Protein AF-A0A6B0BG82-F1 (afdb_monomer_lite)

pLDDT: mean 79.04, std 11.78, range [41.19, 91.5]

Radius of gyration: 27.88 Å; chains: 1; bounding box: 48×46×70 Å

Structure (mmCIF, N/CA/C/O backbone):
data_AF-A0A6B0BG82-F1
#
_entry.id   AF-A0A6B0BG82-F1
#
loop_
_atom_site.group_PDB
_atom_site.id
_atom_site.type_symbol
_atom_site.label_atom_id
_atom_site.label_alt_id
_atom_site.label_comp_id
_atom_site.label_asym_id
_atom_site.label_entity_id
_atom_site.label_seq_id
_atom_site.pdbx_PDB_ins_code
_atom_site.Cartn_x
_atom_site.Cartn_y
_atom_site.Cartn_z
_atom_site.occupancy
_atom_site.B_iso_or_equiv
_atom_site.auth_seq_id
_atom_site.auth_comp_id
_atom_site.auth_asym_id
_atom_site.auth_atom_id
_atom_site.pdbx_PDB_model_num
ATOM 1 N N . MET A 1 1 ? -10.312 5.978 15.648 1.00 70.94 1 MET A N 1
ATOM 2 C CA . MET A 1 1 ? -9.432 4.966 15.022 1.00 70.94 1 MET A CA 1
ATOM 3 C C . MET A 1 1 ? -8.008 5.323 15.405 1.00 70.94 1 MET A C 1
ATOM 5 O O . MET A 1 1 ? -7.630 6.454 15.145 1.00 70.94 1 MET A O 1
ATOM 9 N N . ASN A 1 2 ? -7.250 4.430 16.045 1.00 82.25 2 ASN A N 1
ATOM 10 C CA . ASN A 1 2 ? -5.838 4.690 16.377 1.00 82.25 2 ASN A CA 1
ATOM 11 C C . ASN A 1 2 ? -4.886 4.117 15.317 1.00 82.25 2 ASN A C 1
ATOM 13 O O . ASN A 1 2 ? -5.243 3.173 14.611 1.00 82.25 2 ASN A O 1
ATOM 17 N N . THR A 1 3 ? -3.652 4.625 15.250 1.00 83.75 3 THR A N 1
ATOM 18 C CA . THR A 1 3 ? -2.611 4.138 14.322 1.00 83.75 3 THR A CA 1
ATOM 19 C C . THR A 1 3 ? -2.373 2.631 14.442 1.00 83.75 3 THR A C 1
ATOM 21 O O . THR A 1 3 ? -2.290 1.939 13.429 1.00 83.75 3 THR A O 1
ATOM 24 N N . PHE A 1 4 ? -2.380 2.088 15.661 1.00 85.00 4 PHE A N 1
ATOM 25 C CA . PHE A 1 4 ? -2.269 0.644 15.906 1.00 85.00 4 PHE A CA 1
ATOM 26 C C . PHE A 1 4 ? -3.446 -0.166 15.348 1.00 85.00 4 PHE A C 1
ATOM 28 O O . PHE A 1 4 ? -3.231 -1.214 14.749 1.00 85.00 4 PHE A O 1
ATOM 35 N N . GLN A 1 5 ? -4.679 0.329 15.492 1.00 85.94 5 GLN A N 1
ATOM 36 C CA . GLN A 1 5 ? -5.865 -0.347 14.952 1.00 85.94 5 GLN A CA 1
ATOM 37 C C . GLN A 1 5 ? -5.862 -0.324 13.422 1.00 85.94 5 GLN A C 1
ATOM 39 O O . GLN A 1 5 ? -6.185 -1.321 12.784 1.00 85.94 5 GLN A O 1
ATOM 44 N N . MET A 1 6 ? -5.447 0.801 12.835 1.00 85.62 6 MET A N 1
ATOM 45 C CA . MET A 1 6 ? -5.316 0.939 11.387 1.00 85.62 6 MET A CA 1
ATOM 46 C C . MET A 1 6 ? -4.246 -0.009 10.831 1.00 85.62 6 MET A C 1
ATOM 48 O O . MET A 1 6 ? -4.458 -0.645 9.803 1.00 85.62 6 MET A O 1
ATOM 52 N N . ARG A 1 7 ? -3.114 -0.141 11.532 1.00 86.75 7 ARG A N 1
ATOM 53 C CA . ARG A 1 7 ? -2.047 -1.088 11.195 1.00 86.75 7 ARG A CA 1
ATOM 54 C C . ARG A 1 7 ? -2.554 -2.527 11.192 1.00 86.75 7 ARG A C 1
ATOM 56 O O . ARG A 1 7 ? -2.293 -3.240 10.231 1.00 86.75 7 ARG A O 1
ATOM 63 N N . ASP A 1 8 ? -3.229 -2.951 12.257 1.00 88.94 8 ASP A N 1
ATOM 64 C CA . ASP A 1 8 ? -3.751 -4.318 12.363 1.00 88.94 8 ASP A CA 1
ATOM 65 C C . ASP A 1 8 ? -4.793 -4.603 11.277 1.00 88.94 8 ASP A C 1
ATOM 67 O O . ASP A 1 8 ? -4.698 -5.617 10.593 1.00 88.94 8 ASP A O 1
ATOM 71 N N . LYS A 1 9 ? -5.695 -3.651 11.011 1.00 88.31 9 LYS A N 1
ATOM 72 C CA . LYS A 1 9 ? -6.683 -3.771 9.931 1.00 88.31 9 LYS A CA 1
ATOM 73 C C . LYS A 1 9 ? -6.029 -3.890 8.548 1.00 88.31 9 LYS A C 1
ATOM 75 O O . LYS A 1 9 ? -6.457 -4.703 7.734 1.00 88.31 9 LYS A O 1
ATOM 80 N N . LEU A 1 10 ? -4.985 -3.101 8.282 1.00 87.12 10 LEU A N 1
ATOM 81 C CA . LEU A 1 10 ? -4.216 -3.188 7.035 1.00 87.12 10 LEU A CA 1
ATOM 82 C C . LEU A 1 10 ? -3.470 -4.521 6.925 1.00 87.12 10 LEU A C 1
ATOM 84 O O . LEU A 1 10 ? -3.485 -5.125 5.860 1.00 87.12 10 LEU A O 1
ATOM 88 N N . LYS A 1 11 ? -2.858 -5.003 8.012 1.00 87.06 11 LYS A N 1
ATOM 89 C CA . LYS A 1 11 ? -2.187 -6.309 8.038 1.00 87.06 11 LYS A CA 1
ATOM 90 C C . LYS A 1 11 ? -3.149 -7.452 7.733 1.00 87.06 11 LYS A C 1
ATOM 92 O O . LYS A 1 11 ? -2.820 -8.301 6.916 1.00 87.06 11 LYS A O 1
ATOM 97 N N . GLU A 1 12 ? -4.329 -7.457 8.345 1.00 89.69 12 GLU A N 1
ATOM 98 C CA . GLU A 1 12 ? -5.346 -8.488 8.112 1.00 89.69 12 GLU A CA 1
ATOM 99 C C . GLU A 1 12 ? -5.812 -8.492 6.649 1.00 89.69 12 GLU A C 1
ATOM 101 O O . GLU A 1 12 ? -5.817 -9.532 5.997 1.00 89.69 12 GLU A O 1
ATOM 106 N N . ARG A 1 13 ? -6.111 -7.311 6.091 1.00 87.31 13 ARG A N 1
ATOM 107 C CA . ARG A 1 13 ? -6.537 -7.170 4.689 1.00 87.31 13 ARG A CA 1
ATOM 108 C C . ARG A 1 13 ? -5.452 -7.498 3.666 1.00 87.31 13 ARG A C 1
ATOM 110 O O . ARG A 1 13 ? -5.805 -7.851 2.552 1.00 87.31 13 ARG A O 1
ATOM 117 N N . LEU A 1 14 ? -4.176 -7.343 4.018 1.00 87.19 14 LEU A N 1
ATOM 118 C CA . LEU A 1 14 ? -3.023 -7.598 3.146 1.00 87.19 14 LEU A CA 1
ATOM 119 C C . LEU A 1 14 ? -2.354 -8.953 3.432 1.00 87.19 14 LEU A C 1
ATOM 121 O O . LEU A 1 14 ? -1.283 -9.226 2.902 1.00 87.19 14 LEU A O 1
ATOM 125 N N . SER A 1 15 ? -2.959 -9.803 4.271 1.00 84.62 15 SER A N 1
ATOM 126 C CA . SER A 1 15 ? -2.403 -11.116 4.636 1.00 84.62 15 SER A CA 1
ATOM 127 C C . SER A 1 15 ? -2.384 -12.119 3.477 1.00 84.62 15 SER A C 1
ATOM 129 O O . SER A 1 15 ? -1.763 -13.170 3.597 1.00 84.62 15 SER A O 1
ATOM 131 N N . HIS A 1 16 ? -3.056 -11.821 2.360 1.00 86.00 16 HIS A N 1
ATOM 132 C CA . HIS A 1 16 ? -3.003 -12.628 1.137 1.00 86.00 16 HIS A CA 1
ATOM 133 C C . HIS A 1 16 ? -1.729 -12.403 0.313 1.00 86.00 16 HIS A C 1
ATOM 135 O O . HIS A 1 16 ? -1.437 -13.207 -0.569 1.00 86.00 16 HIS A O 1
ATOM 141 N N . LEU A 1 17 ? -0.985 -11.324 0.574 1.00 82.69 17 LEU A N 1
ATOM 142 C CA . LEU A 1 17 ? 0.253 -10.988 -0.128 1.00 82.69 17 LEU A CA 1
ATOM 143 C C . LEU A 1 17 ? 1.466 -11.569 0.610 1.00 82.69 17 LEU A C 1
ATOM 145 O O . LEU A 1 17 ? 1.562 -11.482 1.833 1.00 82.69 17 LEU A O 1
ATOM 149 N N . ASP A 1 18 ? 2.438 -12.084 -0.146 1.00 85.06 18 ASP A N 1
ATOM 150 C CA . ASP A 1 18 ? 3.728 -12.549 0.385 1.00 85.06 18 ASP A CA 1
ATOM 151 C C . ASP A 1 18 ? 4.665 -11.349 0.630 1.00 85.06 18 ASP A C 1
ATOM 153 O O . ASP A 1 18 ? 5.581 -11.043 -0.140 1.00 85.06 18 ASP A O 1
ATOM 157 N N . VAL A 1 19 ? 4.345 -10.568 1.663 1.00 88.19 19 VAL A N 1
ATOM 158 C CA . VAL A 1 19 ? 5.036 -9.320 2.016 1.00 88.19 19 VAL A CA 1
ATOM 159 C C . VAL A 1 19 ? 5.336 -9.249 3.510 1.00 88.19 19 VAL A C 1
ATOM 161 O O . VAL A 1 19 ? 4.564 -9.697 4.356 1.00 88.19 19 VAL A O 1
ATOM 164 N N . GLU A 1 20 ? 6.457 -8.624 3.854 1.00 90.12 20 GLU A N 1
ATOM 165 C CA . GLU A 1 20 ? 6.819 -8.296 5.226 1.00 90.12 20 GLU A CA 1
ATOM 166 C C . GLU A 1 20 ? 6.366 -6.884 5.610 1.00 90.12 20 GLU A C 1
ATOM 168 O O . GLU A 1 20 ? 6.376 -5.939 4.813 1.00 90.12 20 GLU A O 1
ATOM 173 N N . PHE A 1 21 ? 6.013 -6.727 6.887 1.00 91.19 21 PHE A N 1
ATOM 174 C CA . PHE A 1 21 ? 5.516 -5.478 7.454 1.00 91.19 21 PHE A CA 1
ATOM 175 C C . PHE A 1 21 ? 6.466 -4.954 8.532 1.00 91.19 21 PHE A C 1
ATOM 177 O O . PHE A 1 21 ? 6.567 -5.533 9.616 1.00 91.19 21 PHE A O 1
ATOM 184 N N . LYS A 1 22 ? 7.080 -3.794 8.294 1.00 90.94 22 LYS A N 1
ATOM 185 C CA . LYS A 1 22 ? 7.923 -3.091 9.268 1.00 90.94 22 LYS A CA 1
ATOM 186 C C . LYS A 1 22 ? 7.234 -1.817 9.742 1.00 90.94 22 LYS A C 1
ATOM 188 O O . LYS A 1 22 ? 7.004 -0.898 8.962 1.00 90.94 22 LYS A O 1
ATOM 193 N N . PHE A 1 23 ? 6.905 -1.764 11.028 1.00 91.19 23 PHE A N 1
ATOM 194 C CA . PHE A 1 23 ? 6.262 -0.605 11.646 1.00 91.19 23 PHE A CA 1
ATOM 195 C C . PHE A 1 23 ? 7.289 0.242 12.405 1.00 91.19 23 PHE A C 1
ATOM 197 O O . PHE A 1 23 ? 7.972 -0.276 13.287 1.00 91.19 23 PHE A O 1
ATOM 204 N N . ASN A 1 24 ? 7.375 1.532 12.081 1.00 90.50 24 ASN A N 1
ATOM 205 C CA . ASN A 1 24 ? 8.137 2.515 12.844 1.00 90.50 24 ASN A CA 1
ATOM 206 C C . ASN A 1 24 ? 7.179 3.287 13.764 1.00 90.50 24 ASN A C 1
ATOM 208 O O . ASN A 1 24 ? 6.286 3.987 13.287 1.00 90.50 24 ASN A O 1
ATOM 212 N N . ARG A 1 25 ? 7.367 3.150 15.082 1.00 85.94 25 ARG A N 1
ATOM 213 C CA . ARG A 1 25 ? 6.535 3.816 16.094 1.00 85.94 25 ARG A CA 1
ATOM 214 C C . ARG A 1 25 ? 6.833 5.311 16.214 1.00 85.94 25 ARG A C 1
ATOM 216 O O . ARG A 1 25 ? 5.917 6.058 16.520 1.00 85.94 25 ARG A O 1
ATOM 223 N N . GLU A 1 26 ? 8.076 5.728 15.994 1.00 85.81 26 GLU A N 1
ATOM 224 C CA . GLU A 1 26 ? 8.493 7.129 16.140 1.00 85.81 26 GLU A CA 1
ATOM 225 C C . GLU A 1 26 ? 7.965 7.989 14.991 1.00 85.81 26 GLU A C 1
ATOM 227 O O . GLU A 1 26 ? 7.486 9.095 15.205 1.00 85.81 26 GLU A O 1
ATOM 232 N N . GLU A 1 27 ? 8.000 7.450 13.772 1.00 86.56 27 GLU A N 1
ATOM 233 C CA . GLU A 1 27 ? 7.510 8.144 12.575 1.00 86.56 27 GLU A CA 1
ATOM 234 C C . GLU A 1 27 ? 6.056 7.795 12.213 1.00 86.56 27 GLU A C 1
ATOM 236 O O . GLU A 1 27 ? 5.506 8.331 11.250 1.00 86.56 27 GLU A O 1
ATOM 241 N N . GLU A 1 28 ? 5.446 6.861 12.947 1.00 88.50 28 GLU A N 1
ATOM 242 C CA . GLU A 1 28 ? 4.100 6.327 12.696 1.00 88.50 28 GLU A CA 1
ATOM 243 C C . GLU A 1 28 ? 3.914 5.852 11.243 1.00 88.50 28 GLU A C 1
ATOM 245 O O . GLU A 1 28 ? 2.889 6.087 10.588 1.00 88.50 28 GLU A O 1
ATOM 250 N N . THR A 1 29 ? 4.933 5.161 10.724 1.00 91.12 29 THR A N 1
ATOM 251 C CA . THR A 1 29 ? 4.956 4.631 9.357 1.00 91.12 29 THR A CA 1
ATOM 252 C C . THR A 1 29 ? 4.897 3.109 9.327 1.00 91.12 29 THR A C 1
ATOM 254 O O . THR A 1 29 ? 5.464 2.415 10.170 1.00 91.12 29 THR A O 1
ATOM 257 N N . LEU A 1 30 ? 4.196 2.573 8.331 1.00 91.31 30 LEU A N 1
ATOM 258 C CA . LEU A 1 30 ? 4.125 1.151 8.026 1.00 91.31 30 LEU A CA 1
ATOM 259 C C . LEU A 1 30 ? 4.761 0.912 6.660 1.00 91.31 30 LEU A C 1
ATOM 261 O O . LEU A 1 30 ? 4.239 1.353 5.638 1.00 91.31 30 LEU A O 1
ATOM 265 N N . ARG A 1 31 ? 5.891 0.214 6.641 1.00 91.25 31 ARG A N 1
ATOM 266 C CA . ARG A 1 31 ? 6.534 -0.245 5.414 1.00 91.25 31 ARG A CA 1
ATOM 267 C C . ARG A 1 31 ? 6.066 -1.657 5.089 1.00 91.25 31 ARG A C 1
ATOM 269 O O . ARG A 1 31 ? 6.199 -2.539 5.930 1.00 91.25 31 ARG A O 1
ATOM 276 N N . ILE A 1 32 ? 5.554 -1.848 3.879 1.00 91.12 32 ILE A N 1
ATOM 277 C CA . ILE A 1 32 ? 5.173 -3.144 3.315 1.00 91.12 32 ILE A CA 1
ATOM 278 C C . ILE A 1 32 ? 6.143 -3.434 2.179 1.00 91.12 32 ILE A C 1
ATOM 280 O O . ILE A 1 32 ? 6.232 -2.638 1.243 1.00 91.12 32 ILE A O 1
ATOM 284 N N . TYR A 1 33 ? 6.907 -4.515 2.271 1.00 88.50 33 TYR A N 1
ATOM 285 C CA . TYR A 1 33 ? 7.922 -4.845 1.275 1.00 88.50 33 TYR A CA 1
ATOM 286 C C . TYR A 1 33 ? 7.960 -6.337 0.975 1.00 88.50 33 TYR A C 1
ATOM 288 O O . TYR A 1 33 ? 7.671 -7.164 1.832 1.00 88.50 33 TYR A O 1
ATOM 296 N N . ARG A 1 34 ? 8.326 -6.674 -0.258 1.00 86.50 34 ARG A N 1
ATOM 297 C CA . ARG A 1 34 ? 8.545 -8.052 -0.695 1.00 86.50 34 ARG A CA 1
ATOM 298 C C . ARG A 1 34 ? 9.913 -8.524 -0.226 1.00 86.50 34 ARG A C 1
ATOM 300 O O . ARG A 1 34 ? 10.891 -7.779 -0.312 1.00 86.50 34 ARG A O 1
ATOM 307 N N . THR A 1 35 ? 9.998 -9.772 0.204 1.00 83.31 35 THR A N 1
ATOM 308 C CA . THR A 1 35 ? 11.261 -10.413 0.599 1.00 83.31 35 THR A CA 1
ATOM 309 C C . THR A 1 35 ? 12.124 -10.789 -0.607 1.00 83.31 35 THR A C 1
ATOM 311 O O . THR A 1 35 ? 13.347 -10.790 -0.490 1.00 83.31 35 THR A O 1
ATOM 314 N N . ASP A 1 36 ? 11.518 -11.034 -1.778 1.00 84.25 36 ASP A N 1
ATOM 315 C CA . ASP A 1 36 ? 12.240 -11.475 -2.983 1.00 84.25 36 ASP A CA 1
ATOM 316 C C . ASP A 1 36 ? 13.184 -10.397 -3.542 1.00 84.25 36 ASP A C 1
ATOM 318 O O . ASP A 1 36 ? 14.348 -10.665 -3.833 1.00 84.25 36 ASP A O 1
ATOM 322 N N . ASN A 1 37 ? 12.697 -9.158 -3.649 1.00 82.81 37 ASN A N 1
ATOM 323 C CA . ASN A 1 37 ? 13.415 -8.063 -4.301 1.00 82.81 37 ASN A CA 1
ATOM 324 C C . ASN A 1 37 ? 13.631 -6.844 -3.391 1.00 82.81 37 ASN A C 1
ATOM 326 O O . ASN A 1 37 ? 14.166 -5.833 -3.845 1.00 82.81 37 ASN A O 1
ATOM 330 N N . ASN A 1 38 ? 13.218 -6.922 -2.117 1.00 83.00 38 ASN A N 1
ATOM 331 C CA . ASN A 1 38 ? 13.277 -5.835 -1.129 1.00 83.00 38 ASN A CA 1
ATOM 332 C C . ASN A 1 38 ? 12.564 -4.535 -1.563 1.00 83.00 38 ASN A C 1
ATOM 334 O O . ASN A 1 38 ? 12.708 -3.487 -0.917 1.00 83.00 38 ASN A O 1
ATOM 338 N N . LYS A 1 39 ? 11.768 -4.579 -2.640 1.00 84.88 39 LYS A N 1
ATOM 339 C CA . LYS A 1 39 ? 10.949 -3.458 -3.099 1.00 84.88 39 LYS A CA 1
ATOM 340 C C . LYS A 1 39 ? 9.639 -3.441 -2.331 1.00 84.88 39 LYS A C 1
ATOM 342 O O . LYS A 1 39 ? 9.107 -4.468 -1.916 1.00 84.88 39 LYS A O 1
ATOM 347 N N . GLY A 1 40 ? 9.126 -2.243 -2.115 1.00 86.94 40 GLY A N 1
ATOM 348 C CA . GLY A 1 40 ? 7.932 -2.055 -1.319 1.00 86.94 40 GLY A CA 1
ATOM 349 C C . GLY A 1 40 ? 7.581 -0.596 -1.151 1.00 86.94 40 GLY A C 1
ATOM 350 O O . GLY A 1 40 ? 8.288 0.296 -1.629 1.00 86.94 40 GLY A O 1
ATOM 351 N N . ILE A 1 41 ? 6.504 -0.363 -0.416 1.00 89.62 41 ILE A N 1
ATOM 352 C CA . ILE A 1 41 ? 5.967 0.966 -0.170 1.00 89.62 41 ILE A CA 1
ATOM 353 C C . ILE A 1 41 ? 6.035 1.295 1.319 1.00 89.62 41 ILE A C 1
ATOM 355 O O . ILE A 1 41 ? 5.908 0.422 2.176 1.00 89.62 41 ILE A O 1
ATOM 359 N N . THR A 1 42 ? 6.210 2.575 1.637 1.00 91.50 42 THR A N 1
ATOM 360 C CA . THR A 1 42 ? 6.104 3.077 3.010 1.00 91.50 42 THR A CA 1
ATOM 361 C C . THR A 1 42 ? 4.884 3.976 3.116 1.00 91.50 42 THR A C 1
ATOM 363 O O . THR A 1 42 ? 4.755 4.951 2.381 1.00 91.50 42 THR A O 1
ATOM 366 N N . ILE A 1 43 ? 4.007 3.664 4.061 1.00 89.00 43 ILE A N 1
ATOM 367 C CA . ILE A 1 43 ? 2.750 4.362 4.292 1.00 89.00 43 ILE A CA 1
ATOM 368 C C . ILE A 1 43 ? 2.840 5.131 5.606 1.00 89.00 43 ILE A C 1
ATOM 370 O O . ILE A 1 43 ? 3.219 4.571 6.631 1.00 89.00 43 ILE A O 1
ATOM 374 N N . LYS A 1 44 ? 2.446 6.406 5.605 1.00 90.62 44 LYS A N 1
ATOM 375 C CA . LYS A 1 44 ? 2.292 7.194 6.838 1.00 90.62 44 LYS A CA 1
ATOM 376 C C . LYS A 1 44 ? 0.901 6.958 7.425 1.00 90.62 44 LYS A C 1
ATOM 378 O O . LYS A 1 44 ? -0.087 7.396 6.835 1.00 90.62 44 LYS A O 1
ATOM 383 N N . LEU A 1 45 ? 0.810 6.297 8.580 1.00 87.62 45 LEU A N 1
ATOM 384 C CA . LEU A 1 45 ? -0.481 5.941 9.179 1.00 87.62 45 LEU A CA 1
ATOM 385 C C . LEU A 1 45 ? -1.246 7.174 9.674 1.00 87.62 45 LEU A C 1
ATOM 387 O O . LEU A 1 45 ? -2.461 7.222 9.509 1.00 87.62 45 LEU A O 1
ATOM 391 N N . ASN A 1 46 ? -0.554 8.201 10.176 1.00 87.00 46 ASN A N 1
ATOM 392 C CA . ASN A 1 46 ? -1.177 9.452 10.637 1.00 87.00 46 ASN A CA 1
ATOM 393 C C . ASN A 1 46 ? -2.041 10.124 9.572 1.00 87.00 46 ASN A C 1
ATOM 395 O O . ASN A 1 46 ? -3.166 10.540 9.840 1.00 87.00 46 ASN A O 1
ATOM 399 N N . ALA A 1 47 ? -1.535 10.181 8.338 1.00 85.19 47 ALA A N 1
ATOM 400 C CA . ALA A 1 47 ? -2.258 10.781 7.223 1.00 85.19 47 ALA A CA 1
ATOM 401 C C . ALA A 1 47 ? -3.530 9.996 6.871 1.00 85.19 47 ALA A C 1
ATOM 403 O O . ALA A 1 47 ? -4.511 10.585 6.420 1.00 85.19 47 ALA A O 1
ATOM 404 N N . ILE A 1 48 ? -3.526 8.676 7.078 1.00 84.88 48 ILE A N 1
ATOM 405 C CA . ILE A 1 48 ? -4.696 7.842 6.810 1.00 84.88 48 ILE A CA 1
ATOM 406 C C . ILE A 1 48 ? -5.706 7.951 7.944 1.00 84.88 48 ILE A C 1
ATOM 408 O O . ILE A 1 48 ? -6.895 8.080 7.674 1.00 84.88 48 ILE A O 1
ATOM 412 N N . VAL A 1 49 ? -5.248 7.954 9.196 1.00 85.75 49 VAL A N 1
ATOM 413 C CA . VAL A 1 49 ? -6.121 8.119 10.365 1.00 85.75 49 VAL A CA 1
ATOM 414 C C . VAL A 1 49 ? -6.873 9.451 10.294 1.00 85.75 49 VAL A C 1
ATOM 416 O O . VAL A 1 49 ? -8.083 9.455 10.490 1.00 85.75 49 VAL A O 1
ATOM 419 N N . ALA A 1 50 ? -6.207 10.543 9.904 1.00 85.69 50 ALA A N 1
ATOM 420 C CA . ALA A 1 50 ? -6.859 11.840 9.699 1.00 85.69 50 ALA A CA 1
ATOM 421 C C . ALA A 1 50 ? -7.939 11.801 8.598 1.00 85.69 50 ALA A C 1
ATOM 423 O O . ALA A 1 50 ? -9.006 12.390 8.737 1.00 85.69 50 ALA A O 1
ATOM 424 N N . LYS A 1 51 ? -7.694 11.074 7.500 1.00 83.25 51 LYS A N 1
ATOM 425 C CA . LYS A 1 51 ? -8.662 10.915 6.396 1.00 83.25 51 LYS A CA 1
ATOM 426 C C . LYS A 1 51 ? -9.773 9.903 6.700 1.00 83.25 51 LYS A C 1
ATOM 428 O O . LYS A 1 51 ? -10.804 9.901 6.027 1.00 83.25 51 LYS A O 1
ATOM 433 N N . TYR A 1 52 ? -9.570 9.040 7.693 1.00 84.38 52 TYR A N 1
ATOM 434 C CA . TYR A 1 52 ? -10.532 8.020 8.095 1.00 84.38 52 TYR A CA 1
ATOM 435 C C . TYR A 1 52 ? -11.783 8.625 8.739 1.00 84.38 52 TYR A C 1
ATOM 437 O O . TYR A 1 52 ? -12.858 8.045 8.615 1.00 84.38 52 TYR A O 1
ATOM 445 N N . GLU A 1 53 ? -11.683 9.783 9.395 1.00 76.75 53 GLU A N 1
ATOM 446 C CA . GLU A 1 53 ? -12.849 10.429 10.018 1.00 76.75 53 GLU A CA 1
ATOM 447 C C . GLU A 1 53 ? -13.932 10.800 8.994 1.00 76.75 53 GLU A C 1
ATOM 449 O O . GLU A 1 53 ? -15.118 10.602 9.256 1.00 76.75 53 GLU A O 1
ATOM 454 N N . ASP A 1 54 ? -13.522 11.240 7.804 1.00 78.94 54 ASP A N 1
ATOM 455 C CA . ASP A 1 54 ? -14.421 11.658 6.725 1.00 78.94 54 ASP A CA 1
ATOM 456 C C . ASP A 1 54 ? -14.899 10.469 5.870 1.00 78.94 54 ASP A C 1
ATOM 458 O O . ASP A 1 54 ? -16.096 10.253 5.668 1.00 78.94 54 ASP A O 1
ATOM 462 N N . LYS A 1 55 ? -13.959 9.630 5.413 1.00 77.38 55 LYS A N 1
ATOM 463 C CA . LYS A 1 55 ? -14.234 8.563 4.434 1.00 77.38 55 LYS A CA 1
ATOM 464 C C . LYS A 1 55 ? -14.468 7.174 5.037 1.00 77.38 55 LYS A C 1
ATOM 466 O O . LYS A 1 55 ? -14.873 6.259 4.314 1.00 77.38 55 LYS A O 1
ATOM 471 N N . LYS A 1 56 ? -14.228 6.998 6.341 1.00 84.19 56 LYS A N 1
ATOM 472 C CA . LYS A 1 56 ? -14.382 5.735 7.089 1.00 84.19 56 LYS A CA 1
ATOM 473 C C . LYS A 1 56 ? -13.746 4.554 6.352 1.00 84.19 56 LYS A C 1
ATOM 475 O O . LYS A 1 56 ? -12.574 4.604 6.011 1.00 84.19 56 LYS A O 1
ATOM 480 N N . GLU A 1 57 ? -14.487 3.481 6.086 1.00 83.69 57 GLU A N 1
ATOM 481 C CA . GLU A 1 57 ? -13.927 2.258 5.502 1.00 83.69 57 GLU A CA 1
ATOM 482 C C . GLU A 1 57 ? -13.466 2.398 4.049 1.00 83.69 57 GLU A C 1
ATOM 484 O O . GLU A 1 57 ? -12.576 1.656 3.642 1.00 83.69 57 GLU A O 1
ATOM 489 N N . LYS A 1 58 ? -13.980 3.376 3.290 1.00 87.06 58 LYS A N 1
ATOM 490 C CA . LYS A 1 58 ? -13.579 3.564 1.887 1.00 87.06 58 LYS A CA 1
ATOM 491 C C . LYS A 1 58 ? -12.091 3.866 1.745 1.00 87.06 58 LYS A C 1
ATOM 493 O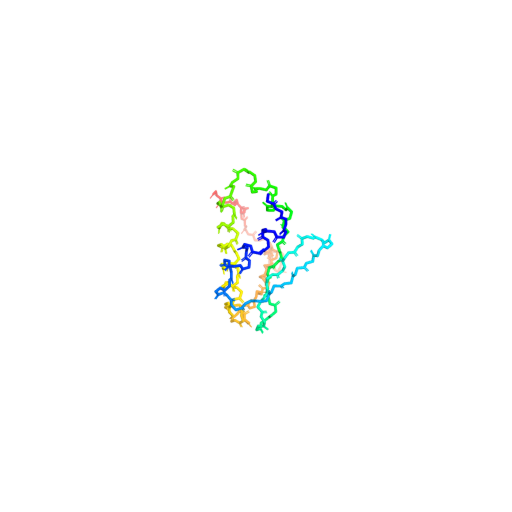 O . LYS A 1 58 ? -11.457 3.331 0.848 1.00 87.06 58 LYS A O 1
ATOM 498 N N . ILE A 1 59 ? -11.519 4.657 2.659 1.00 86.44 59 ILE A N 1
ATOM 499 C CA . ILE A 1 59 ? -10.084 4.970 2.596 1.00 86.44 59 ILE A CA 1
ATOM 500 C C . ILE A 1 59 ? -9.225 3.728 2.845 1.00 86.44 59 ILE A C 1
ATOM 502 O O . ILE A 1 59 ? -8.124 3.637 2.324 1.00 86.44 59 ILE A O 1
ATOM 506 N N . VAL A 1 60 ? -9.709 2.769 3.642 1.00 86.31 60 VAL A N 1
ATOM 507 C CA . VAL A 1 60 ? -8.972 1.526 3.903 1.00 86.31 60 VAL A CA 1
ATOM 508 C C . VAL A 1 60 ? -8.909 0.703 2.627 1.00 86.31 60 VAL A C 1
ATOM 510 O O . VAL A 1 60 ? -7.833 0.248 2.261 1.00 86.31 60 VAL A O 1
ATOM 513 N N . ASP A 1 61 ? -10.044 0.564 1.944 1.00 88.50 61 ASP A N 1
ATOM 514 C CA . ASP A 1 61 ? -10.151 -0.190 0.696 1.00 88.50 61 ASP A CA 1
ATOM 515 C C . ASP A 1 61 ? -9.310 0.451 -0.423 1.00 88.50 61 ASP A C 1
ATOM 517 O O . ASP A 1 61 ? -8.541 -0.243 -1.081 1.00 88.50 61 ASP A O 1
ATOM 521 N N . GLU A 1 62 ? -9.337 1.786 -0.551 1.00 88.88 62 GLU A N 1
ATOM 522 C CA . GLU A 1 62 ? -8.470 2.524 -1.487 1.00 88.88 62 GLU A CA 1
ATOM 523 C C . GLU A 1 62 ? -6.976 2.281 -1.211 1.00 88.88 62 GLU A C 1
ATOM 525 O O . GLU A 1 62 ? -6.192 2.086 -2.138 1.00 88.88 62 GLU A O 1
ATOM 530 N N . ILE A 1 63 ? -6.562 2.287 0.060 1.00 88.00 63 ILE A N 1
ATOM 531 C CA . ILE A 1 63 ? -5.159 2.055 0.425 1.00 88.00 63 ILE A CA 1
ATOM 532 C C . ILE A 1 63 ? -4.759 0.603 0.170 1.00 88.00 63 ILE A C 1
ATOM 534 O O . ILE A 1 63 ? -3.661 0.370 -0.326 1.00 88.00 63 ILE A O 1
ATOM 538 N N . VAL A 1 64 ? -5.627 -0.362 0.483 1.00 89.88 64 VAL A N 1
ATOM 539 C CA . VAL A 1 64 ? -5.379 -1.781 0.189 1.00 89.88 64 VAL A CA 1
ATOM 540 C C . VAL A 1 64 ? -5.221 -1.983 -1.315 1.00 89.88 64 VAL A C 1
ATOM 542 O O . VAL A 1 64 ? -4.225 -2.568 -1.726 1.00 89.88 64 VAL A O 1
ATOM 545 N N . TYR A 1 65 ? -6.123 -1.421 -2.124 1.00 90.31 65 TYR A N 1
ATOM 546 C CA . TYR A 1 65 ? -6.030 -1.455 -3.584 1.00 90.31 65 TYR A CA 1
ATOM 547 C C . TYR A 1 65 ? -4.709 -0.860 -4.085 1.00 90.31 65 TYR A C 1
ATOM 549 O O . TYR A 1 65 ? -4.001 -1.480 -4.871 1.00 90.31 65 TYR A O 1
ATOM 557 N N . TYR A 1 66 ? -4.326 0.318 -3.582 1.00 89.38 66 TYR A N 1
ATOM 558 C CA . TYR A 1 66 ? -3.081 0.967 -3.990 1.00 89.38 66 TYR A CA 1
ATOM 559 C C . TYR A 1 66 ? -1.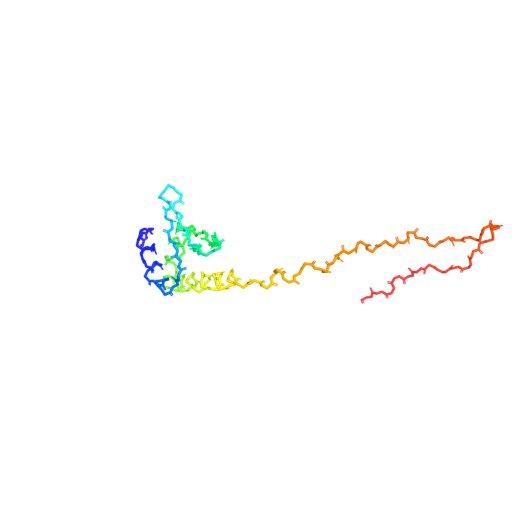837 0.156 -3.605 1.00 89.38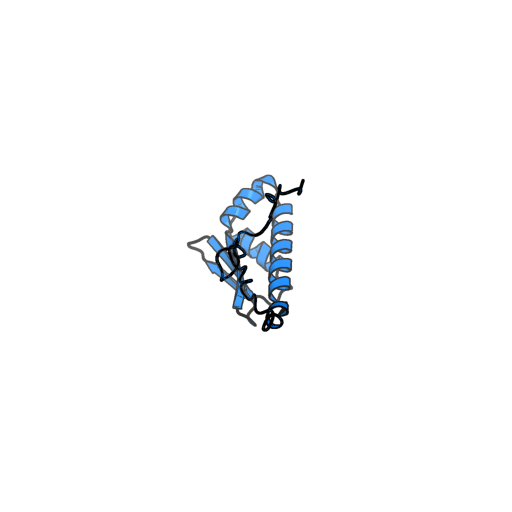 66 TYR A C 1
ATOM 561 O O . TYR A 1 66 ? -0.863 0.121 -4.354 1.00 89.38 66 TYR A O 1
ATOM 569 N N . VAL A 1 67 ? -1.847 -0.484 -2.432 1.00 88.38 67 VAL A N 1
ATOM 570 C CA . VAL A 1 67 ? -0.758 -1.365 -1.995 1.00 88.38 67 VAL A CA 1
ATOM 571 C C . VAL A 1 67 ? -0.670 -2.594 -2.890 1.00 88.38 67 VAL A C 1
ATOM 573 O O . VAL A 1 67 ? 0.431 -2.932 -3.314 1.00 88.38 67 VAL A O 1
ATOM 576 N N . ASP A 1 68 ? -1.799 -3.237 -3.176 1.00 88.62 68 ASP A N 1
ATOM 577 C CA . ASP A 1 68 ? -1.869 -4.441 -4.006 1.00 88.62 68 ASP A CA 1
ATOM 578 C C . ASP A 1 68 ? -1.327 -4.160 -5.414 1.00 88.62 68 ASP A C 1
ATOM 580 O O . ASP A 1 68 ? -0.356 -4.785 -5.843 1.00 88.62 68 ASP A O 1
ATOM 584 N N . GLU A 1 69 ? -1.827 -3.099 -6.053 1.00 88.25 69 GLU A N 1
ATOM 585 C CA . GLU A 1 69 ? -1.358 -2.634 -7.361 1.00 88.25 69 GLU A CA 1
ATOM 586 C C . GLU A 1 69 ? 0.133 -2.281 -7.335 1.00 88.25 69 GLU A C 1
ATOM 588 O O . GLU A 1 69 ? 0.893 -2.703 -8.205 1.00 88.25 69 GLU A O 1
ATOM 593 N N . ALA A 1 70 ? 0.601 -1.540 -6.324 1.00 87.19 70 ALA A N 1
ATOM 594 C CA . ALA A 1 70 ? 2.011 -1.173 -6.228 1.00 87.19 70 ALA A CA 1
ATOM 595 C C . ALA A 1 70 ? 2.919 -2.405 -6.080 1.00 87.19 70 ALA A C 1
ATOM 597 O O . ALA A 1 70 ? 3.975 -2.472 -6.710 1.00 87.19 70 ALA A O 1
ATOM 598 N N . ILE A 1 71 ? 2.523 -3.388 -5.268 1.00 85.19 71 ILE A N 1
ATOM 599 C CA . ILE A 1 71 ? 3.277 -4.629 -5.057 1.00 85.19 71 ILE A CA 1
ATOM 600 C C . ILE A 1 71 ? 3.244 -5.522 -6.307 1.00 85.19 71 ILE A C 1
ATOM 602 O O . ILE A 1 71 ? 4.267 -6.136 -6.632 1.00 85.19 71 ILE A O 1
ATOM 606 N N . ALA A 1 72 ? 2.119 -5.561 -7.025 1.00 84.69 72 ALA A N 1
ATOM 607 C CA . ALA A 1 72 ? 1.971 -6.270 -8.292 1.00 84.69 72 ALA A CA 1
ATOM 608 C C . ALA A 1 72 ? 2.849 -5.652 -9.390 1.00 84.69 72 ALA A C 1
ATOM 610 O O . ALA A 1 72 ? 3.633 -6.357 -10.020 1.00 84.69 72 ALA A O 1
ATOM 611 N N . GLN A 1 73 ? 2.826 -4.326 -9.553 1.00 82.62 73 GLN A N 1
ATOM 612 C CA . GLN A 1 73 ? 3.681 -3.617 -10.515 1.00 82.62 73 GLN A CA 1
ATOM 613 C C . GLN A 1 73 ? 5.175 -3.781 -10.197 1.00 82.62 73 GLN A C 1
ATOM 615 O O . GLN A 1 73 ? 6.007 -3.861 -11.096 1.00 82.62 73 GLN A O 1
ATOM 620 N N . MET A 1 74 ? 5.542 -3.875 -8.915 1.00 78.75 74 MET A N 1
ATOM 621 C CA . MET A 1 74 ? 6.927 -4.130 -8.500 1.00 78.75 74 MET A CA 1
ATOM 622 C C . MET A 1 74 ? 7.377 -5.585 -8.699 1.00 78.75 74 MET A C 1
ATOM 624 O O . MET A 1 74 ? 8.580 -5.847 -8.618 1.00 78.75 74 MET A O 1
ATOM 628 N N . ALA A 1 75 ? 6.448 -6.518 -8.939 1.00 69.56 75 ALA A N 1
ATOM 629 C CA . ALA A 1 75 ? 6.751 -7.887 -9.359 1.00 69.56 75 ALA A CA 1
ATOM 630 C C . ALA A 1 75 ? 7.283 -7.929 -10.796 1.00 69.56 75 ALA A C 1
ATOM 632 O O . ALA A 1 75 ? 8.064 -8.811 -11.155 1.00 69.56 75 ALA A O 1
ATOM 633 N N . ASP A 1 76 ? 6.832 -6.980 -11.614 1.00 60.84 76 ASP A N 1
ATOM 634 C CA . ASP A 1 76 ? 6.992 -7.028 -13.050 1.00 60.84 76 ASP A CA 1
ATOM 635 C C . ASP A 1 76 ? 8.413 -6.595 -13.445 1.00 60.84 76 ASP A C 1
ATOM 637 O O . ASP A 1 76 ? 8.811 -5.429 -13.376 1.00 60.84 76 ASP A O 1
ATOM 641 N N . LYS A 1 77 ? 9.218 -7.579 -13.855 1.00 58.28 77 LYS A N 1
ATOM 642 C CA . LYS A 1 77 ? 10.583 -7.415 -14.385 1.00 58.28 77 LYS A CA 1
ATOM 643 C C . LYS A 1 77 ? 10.627 -6.757 -15.773 1.00 58.28 77 LYS A C 1
ATOM 645 O O . LYS A 1 77 ? 11.637 -6.853 -16.465 1.00 58.28 77 LYS A O 1
ATOM 650 N N . THR A 1 78 ? 9.575 -6.074 -16.214 1.00 52.72 78 THR A N 1
ATOM 651 C CA . THR A 1 78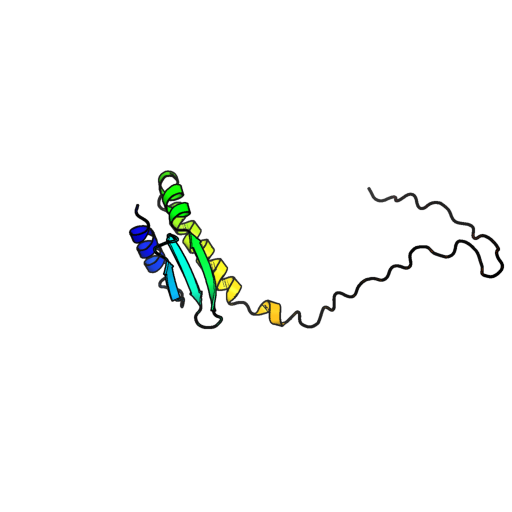 ? 9.478 -5.606 -17.606 1.00 52.72 78 THR A CA 1
ATOM 652 C C . THR A 1 78 ? 10.509 -4.529 -17.968 1.00 52.72 78 THR A C 1
ATOM 654 O O . THR A 1 78 ? 10.829 -4.358 -19.143 1.00 52.72 78 THR A O 1
ATOM 657 N N . LEU A 1 79 ? 11.149 -3.872 -16.990 1.00 52.50 79 LEU A N 1
ATOM 658 C CA . LEU A 1 79 ? 12.220 -2.913 -17.287 1.00 52.50 79 LEU A CA 1
ATOM 659 C C . LEU A 1 79 ? 13.608 -3.534 -17.526 1.00 52.50 79 LEU A C 1
ATOM 661 O O . LEU A 1 79 ? 14.452 -2.869 -18.125 1.00 52.50 79 LEU A O 1
ATOM 665 N N . GLU A 1 80 ? 13.865 -4.785 -17.121 1.00 54.25 80 GLU A N 1
ATOM 666 C CA . GLU A 1 80 ? 15.161 -5.436 -17.405 1.00 54.25 80 GLU A CA 1
ATOM 667 C C . GLU A 1 80 ? 15.343 -5.734 -18.907 1.00 54.25 80 GLU A C 1
ATOM 669 O O . GLU A 1 80 ? 16.455 -5.992 -19.353 1.00 54.25 80 GLU A O 1
ATOM 674 N N . SER A 1 81 ? 14.282 -5.622 -19.717 1.00 50.97 81 SER A N 1
ATOM 675 C CA . SER A 1 81 ? 14.357 -5.757 -21.177 1.00 50.97 81 SER A CA 1
ATOM 676 C C . SER A 1 81 ? 14.539 -4.426 -21.926 1.00 50.97 81 SER A C 1
ATOM 678 O O . SER A 1 81 ? 14.546 -4.427 -23.157 1.00 50.97 81 SER A O 1
ATOM 680 N N . ILE A 1 82 ? 14.727 -3.292 -21.236 1.00 53.44 82 ILE A N 1
ATOM 681 C CA . ILE A 1 82 ? 15.125 -2.019 -21.875 1.00 53.44 82 ILE A CA 1
ATOM 682 C C . ILE A 1 82 ? 16.645 -1.825 -21.748 1.00 53.44 82 ILE A C 1
ATOM 684 O O . ILE A 1 82 ? 17.145 -0.734 -21.501 1.00 53.44 82 ILE A O 1
ATOM 688 N N . SER A 1 83 ? 17.425 -2.893 -21.907 1.00 55.25 83 SER A N 1
ATOM 689 C CA . SER A 1 83 ? 18.891 -2.804 -21.936 1.00 55.25 83 SER A CA 1
ATOM 690 C C . SER A 1 83 ? 19.462 -2.378 -23.297 1.00 55.25 83 SER A C 1
ATOM 692 O O . SER A 1 83 ? 20.667 -2.492 -23.495 1.00 55.25 83 SER A O 1
ATOM 694 N N . SER A 1 84 ? 18.659 -1.899 -24.257 1.00 55.03 84 SER A N 1
ATOM 695 C CA . SER A 1 84 ? 19.198 -1.607 -25.600 1.00 55.03 84 SER A CA 1
ATOM 696 C C . SER A 1 84 ? 18.516 -0.526 -26.439 1.00 55.03 84 SER A C 1
ATOM 698 O O . SER A 1 84 ? 18.975 -0.277 -27.552 1.00 55.03 84 SER A O 1
ATOM 700 N N . SER A 1 85 ? 17.519 0.215 -25.942 1.00 56.81 85 SER A N 1
ATOM 701 C CA . SER A 1 85 ? 17.228 1.513 -26.569 1.00 56.81 85 SER A CA 1
ATOM 702 C C . SER A 1 85 ? 18.258 2.514 -26.066 1.00 56.81 85 SER A C 1
ATOM 704 O O . SER A 1 85 ? 18.006 3.272 -25.134 1.00 56.81 85 SER A O 1
ATOM 706 N N . GLN A 1 86 ? 19.450 2.493 -26.668 1.00 61.16 86 GLN A N 1
ATOM 707 C CA . GLN A 1 86 ? 20.368 3.622 -26.596 1.00 61.16 86 GLN A CA 1
ATOM 708 C C . GLN A 1 86 ? 19.589 4.862 -27.038 1.00 61.16 86 GLN A C 1
ATOM 710 O O . GLN A 1 86 ? 19.362 5.067 -28.230 1.00 61.16 86 GLN A O 1
ATOM 715 N N . ILE A 1 87 ? 19.162 5.689 -26.084 1.00 64.12 87 ILE A N 1
ATOM 716 C CA . ILE A 1 87 ? 18.718 7.047 -26.376 1.00 64.12 87 ILE A CA 1
ATOM 717 C C . ILE A 1 87 ? 19.974 7.781 -26.840 1.00 64.12 87 ILE A C 1
ATOM 719 O O . ILE A 1 87 ? 20.764 8.281 -26.041 1.00 64.12 87 ILE A O 1
ATOM 723 N N . MET A 1 88 ? 20.219 7.739 -28.146 1.00 71.00 88 MET A N 1
ATOM 724 C CA . MET A 1 88 ? 21.329 8.443 -28.761 1.00 71.00 88 MET A CA 1
ATOM 725 C C . MET A 1 88 ? 20.940 9.913 -28.918 1.00 71.00 88 MET A C 1
ATOM 727 O O . MET A 1 88 ? 19.832 10.203 -29.378 1.00 71.00 88 MET A O 1
ATOM 731 N N . PRO A 1 89 ? 21.823 10.860 -28.566 1.00 69.12 89 PRO A N 1
ATOM 732 C CA . PRO A 1 89 ? 21.572 12.260 -28.852 1.00 69.12 89 PRO A CA 1
ATOM 733 C C . PRO A 1 89 ? 21.462 12.442 -30.367 1.00 69.12 89 PRO A C 1
ATOM 735 O O . PRO A 1 89 ? 22.377 12.102 -31.118 1.00 69.12 89 PRO A O 1
ATOM 738 N N . VAL A 1 90 ? 20.343 13.000 -30.826 1.00 69.06 90 VAL A N 1
ATOM 739 C CA . VAL A 1 90 ? 20.224 13.457 -32.210 1.00 69.06 90 VAL A CA 1
ATOM 740 C C . VAL A 1 90 ? 21.095 14.702 -32.342 1.00 69.06 90 VAL A C 1
ATOM 742 O O . VAL A 1 90 ? 20.708 15.790 -31.913 1.00 69.06 90 VAL A O 1
ATOM 745 N N . ILE A 1 91 ? 22.285 14.553 -32.924 1.00 68.88 91 ILE A N 1
ATOM 746 C CA . ILE A 1 91 ? 23.105 15.707 -33.292 1.00 68.88 91 ILE A CA 1
ATOM 747 C C . ILE A 1 91 ? 22.465 16.347 -34.521 1.00 68.88 91 ILE A C 1
ATOM 749 O O . ILE A 1 91 ? 22.616 15.873 -35.644 1.00 68.88 91 ILE A O 1
ATOM 753 N N . ARG A 1 92 ? 21.714 17.427 -34.302 1.00 66.06 92 ARG A N 1
ATOM 754 C CA . ARG A 1 92 ? 21.262 18.308 -35.381 1.00 66.06 92 ARG A CA 1
ATOM 755 C C . ARG A 1 92 ? 22.374 19.317 -35.640 1.00 66.06 92 ARG A C 1
ATOM 757 O O . ARG A 1 92 ? 22.704 20.088 -34.742 1.00 66.06 92 ARG A O 1
ATOM 764 N N . ALA A 1 93 ? 22.956 19.308 -36.840 1.00 64.00 93 ALA A N 1
ATOM 765 C CA . ALA A 1 93 ? 23.861 20.373 -37.255 1.00 64.00 93 ALA A CA 1
ATOM 766 C C . ALA A 1 93 ? 23.101 21.703 -37.161 1.00 64.00 93 ALA A C 1
ATOM 768 O O . ALA A 1 93 ? 22.062 21.887 -37.799 1.00 64.00 93 ALA A O 1
ATOM 769 N N . THR A 1 94 ? 23.569 22.608 -36.307 1.00 61.28 94 THR A N 1
ATOM 770 C CA . THR A 1 94 ? 23.008 23.949 -36.219 1.00 61.28 94 THR A CA 1
ATOM 771 C C . THR A 1 94 ? 23.403 24.693 -37.483 1.00 61.28 94 THR A C 1
ATOM 773 O O . THR A 1 94 ? 24.532 25.162 -37.589 1.00 61.28 94 THR A O 1
ATOM 776 N N . SER A 1 95 ? 22.447 24.834 -38.398 1.00 63.47 95 SER A N 1
ATOM 777 C CA . SER A 1 95 ? 22.550 25.657 -39.602 1.00 63.47 95 SER A CA 1
ATOM 778 C C . SER A 1 95 ? 23.344 25.022 -40.748 1.00 63.47 95 SER A C 1
ATOM 780 O O . SER A 1 95 ? 24.512 24.666 -40.620 1.00 63.47 95 SER A O 1
ATOM 782 N N . PHE A 1 96 ? 22.688 24.918 -41.901 1.00 69.56 96 PHE A N 1
ATOM 783 C CA . PHE A 1 96 ? 23.358 24.670 -43.171 1.00 69.56 96 PHE A CA 1
ATOM 784 C C . PHE A 1 96 ? 24.203 25.894 -43.548 1.00 69.56 96 PHE A C 1
ATOM 786 O O . PHE A 1 96 ? 23.809 27.035 -43.282 1.00 69.56 96 PHE A O 1
ATOM 793 N N . ASP A 1 97 ? 25.352 25.670 -44.187 1.00 72.06 97 ASP A N 1
ATOM 794 C CA . ASP A 1 97 ? 26.172 26.756 -44.715 1.00 72.06 97 ASP A CA 1
ATOM 795 C C . ASP A 1 97 ? 25.350 27.605 -45.688 1.00 72.06 97 ASP A C 1
ATOM 797 O O . ASP A 1 97 ? 24.833 27.116 -46.688 1.00 72.06 97 ASP A O 1
ATOM 801 N N . LYS A 1 98 ? 25.248 28.908 -45.417 1.00 73.44 98 LYS A N 1
ATOM 802 C CA . LYS A 1 98 ? 24.505 29.864 -46.260 1.00 73.44 98 LYS A CA 1
ATOM 803 C C . LYS A 1 98 ? 25.271 30.271 -47.524 1.00 73.44 98 LYS A C 1
ATOM 805 O O . LYS A 1 98 ? 24.781 31.076 -48.316 1.00 73.44 98 LYS A O 1
ATOM 810 N N . LYS A 1 99 ? 26.493 29.757 -47.698 1.00 79.56 99 LYS A N 1
ATOM 811 C CA . LYS A 1 99 ? 27.393 30.064 -48.814 1.00 79.56 99 LYS A CA 1
ATOM 812 C C . LYS A 1 99 ? 28.183 28.824 -49.226 1.00 79.56 99 LYS A C 1
ATOM 814 O O . LYS A 1 99 ? 28.492 27.970 -48.403 1.00 79.56 99 LYS A O 1
ATOM 819 N N . THR A 1 100 ? 28.555 28.755 -50.498 1.00 75.62 100 THR A N 1
ATOM 820 C CA . THR A 1 100 ? 29.488 27.746 -51.020 1.00 75.62 100 THR A CA 1
ATOM 821 C C . THR A 1 100 ? 30.908 27.980 -50.487 1.00 75.62 100 THR A C 1
ATOM 823 O O . THR A 1 100 ? 31.251 29.083 -50.058 1.00 75.62 100 THR A O 1
ATOM 826 N N . LYS A 1 101 ? 31.793 26.978 -50.599 1.00 77.25 101 LYS A N 1
ATOM 827 C CA . LYS A 1 101 ? 33.223 27.103 -50.234 1.00 77.25 101 LYS A CA 1
ATOM 828 C C . LYS A 1 101 ? 33.971 28.202 -51.007 1.00 77.25 101 LYS A C 1
ATOM 830 O O . LYS A 1 101 ? 35.034 28.631 -50.580 1.00 77.25 101 LYS A O 1
ATOM 835 N N . GLN A 1 102 ? 33.415 28.651 -52.133 1.00 78.31 102 GLN A N 1
ATOM 836 C CA . GLN A 1 102 ? 33.942 29.736 -52.966 1.00 78.31 102 GLN A CA 1
ATOM 837 C C . GLN A 1 102 ? 33.274 31.093 -52.662 1.00 78.31 102 GLN A C 1
ATOM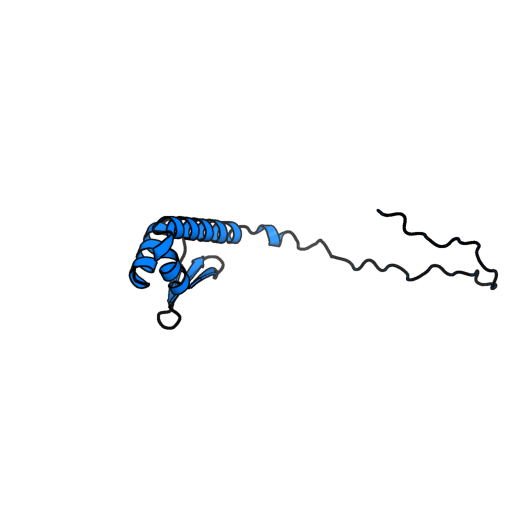 839 O O . GLN A 1 102 ? 33.488 32.062 -53.381 1.00 78.31 102 GLN A O 1
ATOM 844 N N . GLY A 1 103 ? 32.460 31.180 -51.601 1.00 78.25 103 GLY A N 1
ATOM 845 C CA . GLY A 1 103 ? 31.873 32.426 -51.103 1.00 78.25 103 GLY A CA 1
ATOM 846 C C . GLY A 1 103 ? 30.570 32.860 -51.779 1.00 78.25 103 GLY A C 1
ATOM 847 O O . GLY A 1 103 ? 30.007 33.884 -51.391 1.00 78.25 103 GLY A O 1
ATOM 848 N N . VAL A 1 104 ? 30.056 32.091 -52.743 1.00 80.69 104 VAL A N 1
ATOM 849 C CA . VAL A 1 104 ? 28.791 32.403 -53.429 1.00 80.69 104 VAL A CA 1
ATOM 850 C C . VAL A 1 104 ? 27.609 32.110 -52.494 1.00 80.69 104 VAL A C 1
ATOM 852 O O . VAL A 1 104 ? 27.538 30.986 -51.984 1.00 80.69 104 VAL A O 1
ATOM 855 N N . PRO A 1 105 ? 26.704 33.077 -52.240 1.00 81.56 105 PRO A N 1
ATOM 856 C CA . PRO A 1 105 ? 25.550 32.883 -51.366 1.00 81.56 105 PRO A CA 1
ATOM 857 C C . PRO A 1 105 ? 24.513 31.947 -51.985 1.00 81.56 105 PRO A C 1
ATOM 859 O O . PRO A 1 105 ? 24.230 32.026 -53.179 1.00 81.56 105 PRO A O 1
ATOM 862 N N . PHE A 1 106 ? 23.937 31.072 -51.161 1.00 78.81 106 PHE A N 1
ATOM 863 C CA . PHE A 1 106 ? 22.792 30.266 -51.569 1.00 78.81 106 PHE A CA 1
ATOM 864 C C . PHE A 1 106 ? 21.514 31.100 -51.550 1.00 78.81 106 PHE A C 1
ATOM 866 O O . PHE A 1 106 ? 21.359 32.004 -50.728 1.00 78.81 106 PHE A O 1
ATOM 873 N N . ILE A 1 107 ? 20.591 30.759 -52.443 1.00 78.38 107 ILE A N 1
ATOM 874 C CA . ILE A 1 107 ? 19.224 31.270 -52.408 1.00 78.38 107 ILE A CA 1
ATOM 875 C C . ILE A 1 107 ? 18.470 30.419 -51.387 1.00 78.38 107 ILE A C 1
ATOM 877 O O . ILE A 1 107 ? 18.368 29.204 -51.552 1.00 78.38 107 ILE A O 1
ATOM 881 N N . TYR A 1 108 ? 17.986 31.045 -50.322 1.00 73.88 108 TYR A N 1
ATOM 882 C CA . TYR A 1 108 ? 17.130 30.417 -49.323 1.00 73.88 108 TYR A CA 1
ATOM 883 C C . TYR A 1 108 ? 16.068 31.422 -48.886 1.00 73.88 108 TYR A C 1
ATOM 885 O O . TYR A 1 108 ? 16.307 32.628 -48.921 1.00 73.88 108 TYR A O 1
ATOM 893 N N . ASP A 1 109 ? 14.915 30.906 -48.485 1.00 73.81 109 ASP A N 1
ATOM 894 C CA . ASP A 1 109 ? 13.817 31.688 -47.924 1.00 73.81 109 ASP A CA 1
ATOM 895 C C . ASP A 1 109 ? 13.742 31.439 -46.412 1.00 73.81 109 ASP A C 1
ATOM 897 O O . ASP A 1 109 ? 14.213 30.401 -45.925 1.00 73.81 109 ASP A O 1
ATOM 901 N N . GLU A 1 110 ? 13.218 32.395 -45.644 1.00 72.88 110 GLU A N 1
ATOM 902 C CA . GLU A 1 110 ? 13.060 32.195 -44.205 1.00 72.88 110 GLU A CA 1
ATOM 903 C C . GLU A 1 110 ? 12.011 31.113 -43.952 1.00 72.88 110 GLU A C 1
ATOM 905 O O . GLU A 1 11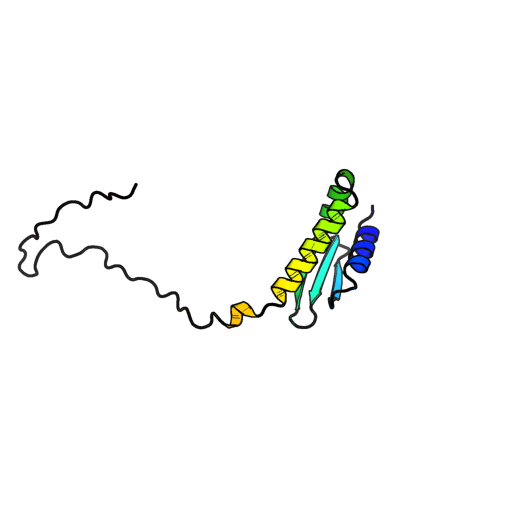0 ? 10.892 31.169 -44.453 1.00 72.88 110 GLU A O 1
ATOM 910 N N . HIS A 1 111 ? 12.368 30.109 -43.149 1.00 68.00 111 HIS A N 1
ATOM 911 C CA . HIS A 1 111 ? 11.407 29.094 -42.750 1.00 68.00 111 HIS A CA 1
ATOM 912 C C . HIS A 1 111 ? 10.374 29.734 -41.819 1.00 68.00 111 HIS A C 1
ATOM 914 O O . HIS A 1 111 ? 10.589 29.829 -40.609 1.00 68.00 111 HIS A O 1
ATOM 920 N N . THR A 1 112 ? 9.255 30.191 -42.378 1.00 72.62 112 THR A N 1
ATOM 921 C CA . THR A 1 112 ? 8.065 30.475 -41.581 1.00 72.62 112 THR A CA 1
ATOM 922 C C . THR A 1 112 ? 7.594 29.130 -41.049 1.00 72.62 112 THR A C 1
ATOM 924 O O . THR A 1 112 ? 7.260 28.231 -41.817 1.00 72.62 112 THR A O 1
ATOM 927 N N . ALA A 1 113 ? 7.722 28.929 -39.740 1.00 61.38 113 ALA A N 1
ATOM 928 C CA . ALA A 1 113 ? 7.319 27.695 -39.088 1.00 61.38 113 ALA A CA 1
ATOM 929 C C . ALA A 1 113 ? 5.791 27.572 -39.177 1.00 61.38 113 ALA A C 1
ATOM 931 O O . ALA A 1 113 ? 5.068 27.959 -38.262 1.00 61.38 113 ALA A O 1
ATOM 932 N N . GLU A 1 114 ? 5.296 27.071 -40.305 1.00 58.03 114 GLU A N 1
ATOM 933 C CA . GLU A 1 114 ? 3.911 26.658 -40.475 1.00 58.03 114 GLU A CA 1
ATOM 934 C C . GLU A 1 114 ? 3.719 25.352 -39.702 1.00 58.03 114 GLU A C 1
ATOM 936 O O . GLU A 1 114 ? 3.790 24.241 -40.222 1.00 58.03 114 GLU A O 1
ATOM 941 N N . THR A 1 115 ? 3.553 25.477 -38.392 1.00 53.59 115 THR A N 1
ATOM 942 C CA . THR A 1 115 ? 2.983 24.423 -37.558 1.00 53.59 115 THR A CA 1
ATOM 943 C C . THR A 1 115 ? 2.068 25.101 -36.550 1.00 53.59 115 THR A C 1
ATOM 945 O O . THR A 1 115 ? 2.523 25.614 -35.528 1.00 53.59 115 THR A O 1
ATOM 948 N N . ALA A 1 116 ? 0.789 25.171 -36.917 1.00 41.19 116 ALA A N 1
ATOM 949 C CA . ALA A 1 116 ? -0.321 25.388 -35.996 1.00 41.19 116 ALA A CA 1
ATOM 950 C C . ALA A 1 116 ? -0.742 24.050 -35.376 1.00 41.19 116 ALA A C 1
ATOM 952 O O . ALA A 1 116 ? -0.609 23.018 -36.078 1.00 41.19 116 ALA A O 1
#

Sequence (116 aa):
MNTFQMRDKLKERLSHLDVEFKFNREEETLRIYRTDNNKGITIKLNAIVAKYEDKKEKIVDEIVYYVDEAIAQMADKTLESISSSQIMPVIRATSFDKKTKQGVPFIYDEHTAETA

InterPro domains:
  IPR010838 Protein of unknown unction DUF1444 [PF07285] (1-115)

Organism: Staphylococcus aureus (NCBI:txid1280)

Secondary structure (DSSP, 8-state):
--HHHHHHHHHHHTTTS--EEEEETTTTEEEEE-TTT--EEEEEHHHHHHHHHHHTHHHHHHHHHHHHHHHHHTT-GGGGG-S----------S---SB-TTSPBPP---------

Foldseek 3Di:
DDLVVLVVLLCVLCVVDQWDWDADPVQSKIWTAHPVPRDTDIGRSVVLVVVCVPVPCVSSVVVSVVRVVRRVVVVDPVVVVVPDPPPDDPDDPDDDPQADPVRHGDDDDDPPPPDD